Protein AF-A0A8J5N885-F1 (afdb_monomer)

Radius of gyration: 19.81 Å; Cα contacts (8 Å, |Δi|>4): 24; chains: 1; bounding box: 49×51×32 Å

Structure (mmCIF, N/CA/C/O backbone):
data_AF-A0A8J5N885-F1
#
_entry.id   AF-A0A8J5N885-F1
#
loop_
_atom_site.group_PDB
_atom_site.id
_atom_site.type_symbol
_atom_site.label_atom_id
_atom_site.label_alt_id
_atom_site.label_comp_id
_atom_site.label_asym_id
_atom_site.label_entity_id
_atom_site.label_seq_id
_atom_site.pdbx_PDB_ins_code
_atom_site.Cartn_x
_atom_site.Cartn_y
_atom_site.Cartn_z
_atom_site.occupancy
_atom_site.B_iso_or_equiv
_atom_site.auth_seq_id
_atom_site.auth_comp_id
_atom_site.auth_asym_id
_atom_site.auth_atom_id
_atom_site.pdbx_PDB_model_num
ATOM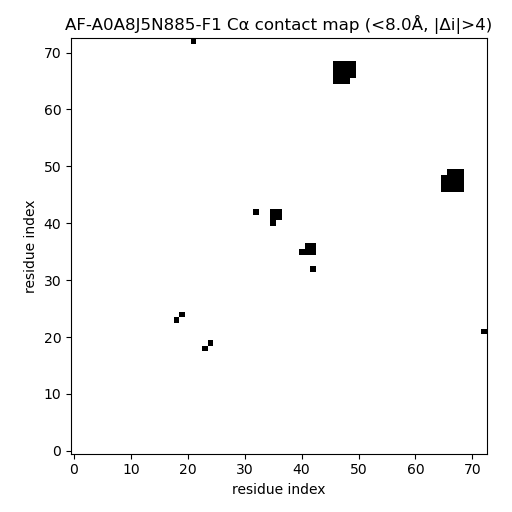 1 N N . MET A 1 1 ? 29.598 20.085 -0.947 1.00 61.03 1 MET A N 1
ATOM 2 C CA . MET A 1 1 ? 28.418 20.733 -0.330 1.00 61.03 1 MET A CA 1
ATOM 3 C C . MET A 1 1 ? 27.130 20.507 -1.119 1.00 61.03 1 MET A C 1
ATOM 5 O O . MET A 1 1 ? 26.294 19.778 -0.616 1.00 61.03 1 MET A O 1
ATOM 9 N N . GLN A 1 2 ? 26.927 21.044 -2.333 1.00 71.38 2 GLN A N 1
ATOM 10 C CA . GLN A 1 2 ? 25.678 20.780 -3.092 1.00 71.38 2 GLN A CA 1
ATOM 11 C C . GLN A 1 2 ? 25.538 19.322 -3.566 1.00 71.38 2 GLN A C 1
ATOM 13 O O . GLN A 1 2 ? 24.439 18.775 -3.564 1.00 71.38 2 GLN A O 1
ATOM 18 N N . LEU A 1 3 ? 26.656 18.676 -3.909 1.00 86.00 3 LEU A N 1
ATOM 19 C CA . LEU A 1 3 ? 26.699 17.256 -4.280 1.00 86.00 3 LEU A CA 1
ATOM 20 C C . LEU A 1 3 ? 26.260 16.338 -3.128 1.00 86.00 3 LEU A C 1
ATOM 22 O O . LEU A 1 3 ? 25.506 15.396 -3.349 1.00 86.00 3 LEU A O 1
ATOM 26 N N . ASP A 1 4 ? 26.662 16.655 -1.897 1.00 89.38 4 ASP A N 1
ATOM 27 C CA . ASP A 1 4 ? 26.314 15.873 -0.705 1.00 89.38 4 ASP A CA 1
ATOM 28 C C . ASP A 1 4 ? 24.815 15.952 -0.398 1.00 89.38 4 ASP A C 1
ATOM 30 O O . ASP A 1 4 ? 24.193 14.938 -0.073 1.00 89.38 4 ASP A O 1
ATOM 34 N N . VAL A 1 5 ? 24.223 17.140 -0.577 1.00 92.00 5 VAL A N 1
ATOM 35 C CA . VAL A 1 5 ? 22.775 17.379 -0.450 1.00 92.00 5 VAL A CA 1
ATOM 36 C C . VAL A 1 5 ? 22.002 16.628 -1.537 1.00 92.00 5 VAL A C 1
ATOM 38 O O . VAL A 1 5 ? 21.033 15.930 -1.245 1.00 92.00 5 VAL A O 1
ATOM 41 N N . ALA A 1 6 ? 22.452 16.697 -2.792 1.00 92.31 6 ALA A N 1
ATOM 42 C CA . ALA A 1 6 ? 21.829 15.950 -3.884 1.00 92.31 6 ALA A CA 1
ATOM 43 C C . ALA A 1 6 ? 21.882 14.431 -3.636 1.00 92.31 6 ALA A C 1
ATOM 45 O O . ALA A 1 6 ? 20.900 13.719 -3.848 1.00 92.31 6 ALA A O 1
ATOM 46 N N . MET A 1 7 ? 23.007 13.928 -3.125 1.00 95.00 7 MET A N 1
ATOM 47 C CA . MET A 1 7 ? 23.183 12.505 -2.851 1.00 95.00 7 MET A CA 1
ATOM 48 C C . MET A 1 7 ? 22.347 12.027 -1.657 1.00 95.00 7 MET A C 1
ATOM 50 O O . MET A 1 7 ? 21.839 10.905 -1.681 1.00 95.00 7 MET A O 1
ATOM 54 N N . THR A 1 8 ? 22.157 12.864 -0.632 1.00 95.12 8 THR A N 1
ATOM 55 C CA . THR A 1 8 ? 21.240 12.558 0.481 1.00 95.12 8 THR A CA 1
ATOM 56 C C . THR A 1 8 ? 19.790 12.540 0.020 1.00 95.12 8 THR A C 1
ATOM 58 O O . THR A 1 8 ? 19.071 11.599 0.354 1.00 95.12 8 THR A O 1
ATOM 61 N N . LEU A 1 9 ? 19.374 13.496 -0.814 1.00 94.94 9 LEU A N 1
ATOM 62 C CA . LEU A 1 9 ? 18.027 13.506 -1.389 1.00 94.94 9 LEU A CA 1
ATOM 63 C C . LEU A 1 9 ? 17.753 12.238 -2.204 1.00 94.94 9 LEU A C 1
ATOM 65 O O . LEU A 1 9 ? 16.738 11.586 -1.987 1.00 94.94 9 LEU A O 1
ATOM 69 N N . LEU A 1 10 ? 18.680 11.825 -3.073 1.00 96.06 10 LEU A N 1
ATOM 70 C CA . LEU A 1 10 ? 18.522 10.596 -3.860 1.00 96.06 10 LEU A CA 1
ATOM 71 C C . LEU A 1 10 ? 18.419 9.341 -2.983 1.00 96.06 10 LEU A C 1
ATOM 73 O O . LEU A 1 10 ? 17.594 8.466 -3.254 1.00 96.06 10 LEU A O 1
ATOM 77 N N . LYS A 1 11 ? 19.225 9.247 -1.917 1.00 96.19 11 LYS A N 1
ATOM 78 C CA . LYS A 1 11 ? 19.162 8.125 -0.966 1.00 96.19 11 LYS A CA 1
ATOM 79 C C . LYS A 1 11 ? 17.831 8.089 -0.219 1.00 96.19 11 LYS A C 1
ATOM 81 O O . LYS A 1 11 ? 17.231 7.020 -0.124 1.00 96.19 11 LYS A O 1
ATOM 86 N N . ASN A 1 12 ? 17.359 9.240 0.254 1.00 95.50 12 ASN A N 1
ATOM 87 C CA . ASN A 1 12 ? 16.090 9.347 0.967 1.00 95.50 12 ASN A CA 1
ATOM 88 C C . ASN A 1 12 ? 14.918 8.995 0.049 1.00 95.50 12 ASN A C 1
ATOM 90 O O . ASN A 1 12 ? 14.083 8.177 0.418 1.00 95.50 12 ASN A O 1
ATOM 94 N N . THR A 1 13 ? 14.900 9.521 -1.177 1.00 94.38 13 THR A N 1
ATOM 95 C CA . THR A 1 13 ? 13.865 9.190 -2.165 1.00 94.38 13 THR A CA 1
ATOM 96 C C . THR A 1 13 ? 13.856 7.698 -2.480 1.00 94.38 13 THR A C 1
ATOM 98 O O . THR A 1 13 ? 12.791 7.087 -2.506 1.00 94.38 13 THR A O 1
ATOM 101 N N . LYS A 1 14 ? 15.029 7.075 -2.658 1.00 95.25 14 LYS A N 1
ATOM 102 C CA . LYS A 1 14 ? 15.122 5.623 -2.853 1.00 95.25 14 LYS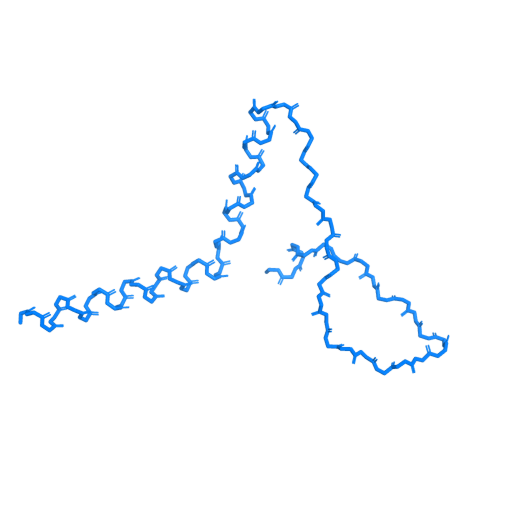 A CA 1
ATOM 103 C C . LYS A 1 14 ? 14.532 4.862 -1.663 1.00 95.25 14 LYS A C 1
ATOM 105 O O . LYS A 1 14 ? 13.751 3.942 -1.877 1.00 95.25 14 LYS A O 1
ATOM 110 N N . ALA A 1 15 ? 14.891 5.236 -0.436 1.00 93.25 15 ALA A N 1
ATOM 111 C CA . ALA A 1 15 ? 14.382 4.583 0.768 1.00 93.25 15 ALA A CA 1
ATOM 112 C C . ALA A 1 15 ? 12.856 4.720 0.889 1.00 93.25 15 ALA A C 1
ATOM 114 O O . ALA A 1 15 ? 12.176 3.732 1.157 1.00 93.25 15 ALA A O 1
ATOM 115 N N . SER A 1 16 ? 12.310 5.905 0.607 1.00 87.94 16 SER A N 1
ATOM 116 C CA . SER A 1 16 ? 10.863 6.133 0.603 1.00 87.94 16 SER A CA 1
ATOM 117 C C . SER A 1 16 ? 10.145 5.303 -0.459 1.00 87.94 16 SER A C 1
ATOM 119 O O . SER A 1 16 ? 9.095 4.739 -0.173 1.00 87.94 16 SER A O 1
ATOM 121 N N . LEU A 1 17 ? 10.705 5.184 -1.667 1.00 87.81 17 LEU A N 1
ATOM 122 C CA . LEU A 1 17 ? 10.117 4.366 -2.733 1.00 87.81 17 LEU A CA 1
ATOM 123 C C . LEU A 1 17 ? 10.145 2.870 -2.399 1.00 87.81 17 LEU A C 1
ATOM 125 O O . LEU A 1 17 ? 9.167 2.179 -2.665 1.00 87.81 17 LEU A O 1
ATOM 129 N N . VAL A 1 18 ? 11.232 2.378 -1.798 1.00 90.12 18 VAL A N 1
ATOM 130 C CA . VAL A 1 18 ? 11.326 0.983 -1.331 1.00 90.12 18 VAL A CA 1
ATOM 131 C C . VAL A 1 18 ? 10.308 0.726 -0.221 1.00 90.12 18 VAL A C 1
ATOM 133 O O . VAL A 1 18 ? 9.527 -0.213 -0.320 1.00 90.12 18 VAL A O 1
ATOM 136 N N . SER A 1 19 ? 10.236 1.614 0.772 1.00 86.50 19 SER A N 1
ATOM 137 C CA . SER A 1 19 ? 9.256 1.520 1.858 1.00 86.50 19 SER A CA 1
ATOM 138 C C . SER A 1 19 ? 7.811 1.562 1.344 1.00 86.50 19 S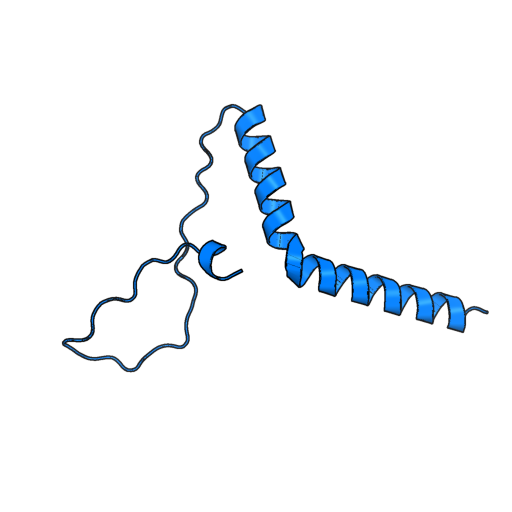ER A C 1
ATOM 140 O O . SER A 1 19 ? 6.966 0.793 1.796 1.00 86.50 19 SER A O 1
ATOM 142 N N . TYR A 1 20 ? 7.517 2.406 0.349 1.00 83.12 20 TYR A N 1
ATOM 143 C CA . TYR A 1 20 ? 6.197 2.459 -0.280 1.00 83.12 20 TYR A CA 1
ATOM 144 C C . TYR A 1 20 ? 5.884 1.198 -1.095 1.00 83.12 20 TYR A C 1
ATOM 146 O O . TYR A 1 20 ? 4.749 0.731 -1.088 1.00 83.12 20 TYR A O 1
ATOM 154 N N . HIS A 1 21 ? 6.871 0.622 -1.779 1.00 80.75 21 HIS A N 1
ATOM 155 C CA . HIS A 1 21 ? 6.689 -0.639 -2.492 1.00 80.75 21 HIS A CA 1
ATOM 156 C C . HIS A 1 21 ? 6.374 -1.794 -1.531 1.00 80.75 21 HIS A C 1
ATOM 158 O O . HIS A 1 21 ? 5.512 -2.613 -1.829 1.00 80.75 21 HIS A O 1
ATOM 164 N N . GLU A 1 22 ? 7.051 -1.846 -0.383 1.00 82.94 22 GLU A N 1
ATOM 165 C CA . GLU A 1 22 ? 6.857 -2.899 0.619 1.00 82.94 22 GLU A CA 1
ATOM 166 C C . GLU A 1 22 ? 5.555 -2.713 1.411 1.00 82.94 22 GLU A C 1
ATOM 168 O O . GLU A 1 22 ? 4.774 -3.647 1.553 1.00 82.94 22 GLU A O 1
ATOM 173 N N . ASN A 1 23 ? 5.291 -1.497 1.895 1.00 82.81 23 ASN A N 1
ATOM 174 C CA . ASN A 1 23 ? 4.253 -1.252 2.903 1.00 82.81 23 ASN A CA 1
ATOM 175 C C . ASN A 1 23 ? 3.190 -0.238 2.467 1.00 82.81 23 ASN A C 1
A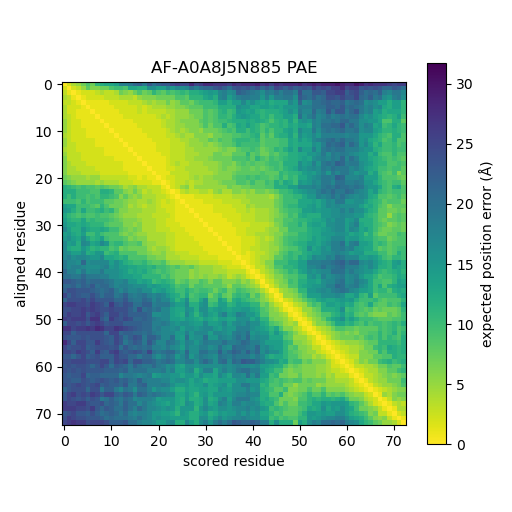TOM 177 O O . ASN A 1 23 ? 2.164 -0.098 3.128 1.00 82.81 23 ASN A O 1
ATOM 181 N N . GLY A 1 24 ? 3.417 0.493 1.375 1.00 80.56 24 GLY A N 1
ATOM 182 C CA . GLY A 1 24 ? 2.583 1.625 0.965 1.00 80.56 24 GLY A CA 1
ATOM 183 C C . GLY A 1 24 ? 1.180 1.233 0.519 1.00 80.56 24 GLY A C 1
ATOM 184 O O . GLY A 1 24 ? 0.230 1.977 0.743 1.00 80.56 24 GLY A O 1
ATOM 185 N N . PHE A 1 25 ? 1.027 0.054 -0.084 1.00 76.94 25 PHE A N 1
ATOM 186 C CA . PHE A 1 25 ? -0.296 -0.449 -0.448 1.00 76.94 25 PHE A CA 1
ATOM 187 C C . PHE A 1 25 ? -1.094 -0.891 0.785 1.00 76.94 25 PHE A C 1
ATOM 189 O O . PHE A 1 25 ? -2.274 -0.567 0.903 1.00 76.94 25 PHE A O 1
ATOM 196 N N . VAL A 1 26 ? -0.438 -1.577 1.728 1.00 80.19 26 VAL A N 1
ATOM 197 C CA . VAL A 1 26 ? -1.052 -2.010 2.993 1.00 80.19 26 VAL A CA 1
ATOM 198 C C . VAL A 1 26 ? -1.462 -0.801 3.834 1.00 80.19 26 VAL A C 1
ATOM 200 O O . VAL A 1 26 ? -2.571 -0.771 4.360 1.00 80.19 26 VAL A O 1
ATOM 203 N N . SER A 1 27 ? -0.614 0.229 3.918 1.00 83.62 27 SER A N 1
ATOM 204 C CA . SER A 1 27 ? -0.933 1.447 4.668 1.00 83.62 27 SER A CA 1
ATOM 205 C C . SER A 1 27 ? -2.052 2.260 4.017 1.00 83.62 27 SER A C 1
ATOM 207 O O . SER A 1 27 ? -2.974 2.675 4.713 1.00 83.62 27 SER A O 1
ATOM 209 N N . ALA A 1 28 ? -2.033 2.431 2.690 1.00 82.25 28 ALA A N 1
ATOM 210 C CA . ALA A 1 28 ? -3.106 3.118 1.969 1.00 82.25 28 ALA A CA 1
ATOM 211 C C . ALA A 1 28 ? -4.455 2.408 2.140 1.00 82.25 28 ALA A C 1
ATOM 213 O O . ALA A 1 28 ? -5.491 3.061 2.253 1.00 82.25 28 ALA A O 1
ATOM 214 N N . GLN A 1 29 ? -4.443 1.076 2.187 1.00 79.50 29 GLN A N 1
ATOM 215 C CA . GLN A 1 29 ? -5.637 0.297 2.467 1.00 79.50 29 GLN A CA 1
ATOM 216 C C . GLN A 1 29 ? -6.114 0.459 3.910 1.00 79.50 29 GLN A C 1
ATOM 218 O O . GLN A 1 29 ? -7.312 0.624 4.110 1.00 79.50 29 GLN A O 1
ATOM 223 N N . ALA A 1 30 ? -5.215 0.400 4.897 1.00 84.25 30 ALA A N 1
ATOM 224 C CA . ALA A 1 30 ? -5.584 0.617 6.295 1.00 84.25 30 ALA A CA 1
ATOM 225 C C . ALA A 1 30 ? -6.263 1.983 6.458 1.00 84.25 30 ALA A C 1
ATOM 227 O O . ALA A 1 30 ? -7.378 2.055 6.955 1.00 84.25 30 ALA A O 1
ATOM 228 N N . SER A 1 31 ? -5.679 3.036 5.879 1.00 86.06 31 SER A N 1
ATOM 229 C CA . SER A 1 31 ? -6.302 4.361 5.876 1.00 86.06 31 SER A CA 1
ATOM 230 C C . SER A 1 31 ? -7.649 4.395 5.148 1.00 86.06 31 SER A C 1
ATOM 232 O O . SER A 1 31 ? -8.556 5.095 5.580 1.00 86.06 31 SER A O 1
ATOM 234 N N . ALA A 1 32 ? -7.810 3.656 4.046 1.00 84.00 32 ALA A N 1
ATOM 235 C CA . ALA A 1 32 ? -9.094 3.566 3.351 1.00 84.00 32 ALA A CA 1
ATOM 236 C C . ALA A 1 32 ? -10.171 2.874 4.200 1.00 84.00 32 ALA A C 1
ATOM 238 O O . ALA A 1 32 ? -11.310 3.336 4.213 1.00 84.00 32 ALA A O 1
ATOM 239 N N . LYS A 1 33 ? -9.798 1.820 4.934 1.00 84.38 33 LYS A N 1
ATOM 240 C CA . LYS A 1 33 ? -10.677 1.126 5.882 1.00 84.38 33 LYS A CA 1
ATOM 241 C C . LYS A 1 33 ? -11.114 2.041 7.009 1.00 84.38 33 LYS A C 1
ATOM 243 O O . LYS A 1 33 ? -12.313 2.183 7.218 1.00 84.38 33 LYS A O 1
ATOM 248 N N . ASP A 1 34 ? -10.159 2.716 7.641 1.00 88.00 34 ASP A N 1
ATOM 249 C CA . ASP A 1 34 ? -10.428 3.664 8.721 1.00 88.00 34 ASP A CA 1
ATOM 250 C C . ASP A 1 34 ? -11.411 4.754 8.250 1.00 88.00 34 ASP A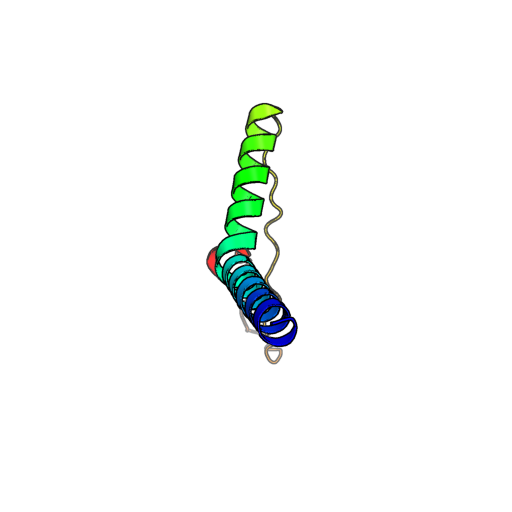 C 1
ATOM 252 O O . ASP A 1 34 ? -12.399 5.045 8.919 1.00 88.00 34 ASP A O 1
ATOM 256 N N . MET A 1 35 ? -11.221 5.291 7.037 1.00 86.88 35 MET A N 1
ATOM 257 C CA . MET A 1 35 ? -12.150 6.265 6.446 1.00 86.88 35 MET A CA 1
ATOM 258 C C . MET A 1 35 ? -13.545 5.679 6.169 1.00 86.88 35 MET A C 1
ATOM 260 O O . MET A 1 35 ? -14.548 6.367 6.361 1.00 86.88 35 MET A O 1
ATOM 264 N N . CYS A 1 36 ? -13.645 4.435 5.694 1.00 86.44 36 CYS A N 1
ATOM 265 C CA . CYS A 1 36 ? -14.933 3.766 5.489 1.00 86.44 36 CYS A CA 1
ATOM 266 C C . CYS A 1 36 ? -15.674 3.540 6.814 1.00 86.44 36 CYS A C 1
ATOM 268 O O . CYS A 1 36 ? -16.883 3.774 6.868 1.00 86.44 36 CYS A O 1
ATOM 270 N N . GLU A 1 37 ? -14.956 3.162 7.875 1.00 87.31 37 GLU A N 1
ATOM 271 C CA . GLU A 1 37 ? -15.501 3.039 9.230 1.00 87.31 37 GLU A CA 1
ATOM 272 C C . GLU A 1 37 ? -16.003 4.391 9.757 1.00 87.31 37 GLU A C 1
ATOM 274 O O . GLU A 1 37 ? -17.141 4.482 10.219 1.00 87.31 37 GLU A O 1
ATOM 279 N N . GLU A 1 38 ? -15.217 5.463 9.609 1.00 90.31 38 GLU A N 1
ATOM 280 C CA . GLU A 1 38 ? -15.620 6.825 9.997 1.00 90.31 38 GLU A CA 1
ATOM 281 C C . GLU A 1 38 ? -16.870 7.307 9.249 1.00 90.31 38 GLU A C 1
ATOM 283 O O . GLU A 1 38 ? -17.750 7.948 9.828 1.00 90.31 38 GLU A O 1
ATOM 288 N N . MET A 1 39 ? -16.967 6.993 7.955 1.00 89.75 39 MET A N 1
ATOM 289 C CA . MET A 1 39 ? -18.110 7.365 7.118 1.00 89.75 39 MET A CA 1
ATOM 290 C C . MET A 1 39 ? -19.300 6.407 7.254 1.00 89.75 39 MET A C 1
ATOM 292 O O . MET A 1 39 ? -20.357 6.675 6.677 1.00 89.75 39 MET A O 1
ATOM 296 N N . ASN A 1 40 ? -19.156 5.321 8.020 1.00 85.62 40 ASN A N 1
ATOM 297 C CA . ASN A 1 40 ? -20.167 4.282 8.205 1.00 85.62 40 ASN A CA 1
ATOM 298 C C . ASN A 1 40 ? -20.624 3.652 6.869 1.00 85.62 40 ASN A C 1
ATOM 300 O O . ASN A 1 40 ? -21.806 3.369 6.655 1.00 85.62 40 ASN A O 1
ATOM 304 N N . VAL A 1 41 ? -19.674 3.484 5.945 1.00 83.12 41 VAL A N 1
ATOM 305 C CA . VAL A 1 41 ? -19.871 2.910 4.608 1.00 83.12 41 VAL A CA 1
ATOM 306 C C . VAL A 1 41 ? -19.262 1.511 4.584 1.00 83.12 41 VAL A C 1
ATOM 308 O O . VAL A 1 41 ? -18.168 1.303 5.101 1.00 83.12 41 VAL A O 1
ATOM 311 N N . GLU A 1 42 ? -19.944 0.551 3.954 1.00 76.50 42 GLU A N 1
ATOM 312 C CA . GLU A 1 42 ? -19.375 -0.784 3.747 1.0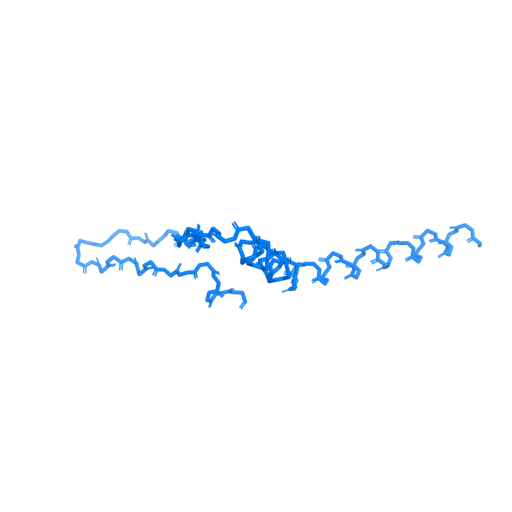0 76.50 42 GLU A CA 1
ATOM 313 C C . GLU A 1 42 ? -18.070 -0.707 2.940 1.00 76.50 42 GLU A C 1
ATOM 315 O O . GLU A 1 42 ? -18.031 -0.181 1.823 1.00 76.50 42 GLU A O 1
ATOM 320 N N . ASP A 1 43 ? -17.002 -1.268 3.505 1.00 70.81 43 ASP A N 1
ATOM 321 C CA . ASP A 1 43 ? -15.707 -1.392 2.847 1.00 70.81 43 ASP A CA 1
ATOM 322 C C . ASP A 1 43 ? -15.763 -2.473 1.753 1.00 70.81 43 ASP A C 1
ATOM 324 O O . ASP A 1 43 ? -15.486 -3.653 1.977 1.00 70.81 43 ASP A O 1
ATOM 328 N N . VAL A 1 44 ? -16.163 -2.078 0.543 1.00 68.81 44 VAL A N 1
ATOM 329 C CA . VAL A 1 44 ? -16.184 -2.966 -0.628 1.00 68.81 44 VAL A CA 1
ATOM 330 C C . VAL A 1 44 ? -14.866 -2.844 -1.393 1.00 68.81 44 VAL A C 1
ATOM 332 O O . VAL A 1 44 ? -14.802 -2.334 -2.519 1.00 68.81 44 VAL A O 1
ATOM 335 N N . LEU A 1 45 ? -13.782 -3.345 -0.804 1.00 65.00 45 LEU A N 1
ATOM 336 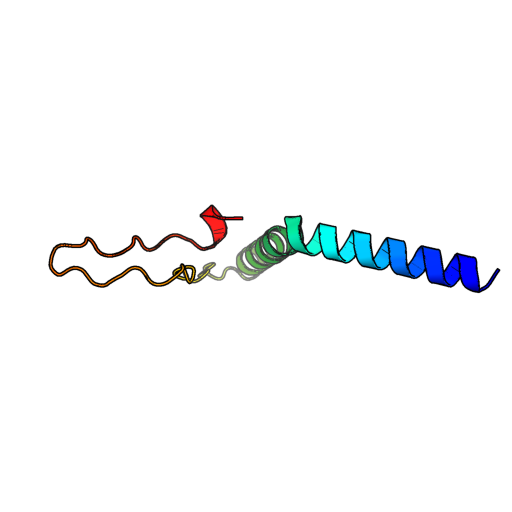C CA . LEU A 1 45 ? -12.558 -3.606 -1.559 1.00 65.00 45 LEU A CA 1
ATOM 337 C C . LEU A 1 45 ? -12.835 -4.738 -2.549 1.00 65.00 45 LEU A C 1
ATOM 339 O O . LEU A 1 45 ? -12.983 -5.899 -2.178 1.00 65.00 45 LEU A O 1
ATOM 343 N N . LYS A 1 46 ? -12.931 -4.399 -3.838 1.00 63.91 46 LYS A N 1
ATOM 344 C CA . LYS A 1 46 ? -13.160 -5.394 -4.891 1.00 63.91 46 LYS A CA 1
ATOM 345 C C . LYS A 1 46 ? -12.058 -6.452 -4.868 1.00 63.91 46 LYS A C 1
ATOM 347 O O . LYS A 1 46 ? -10.904 -6.142 -5.170 1.00 63.91 46 LYS A O 1
ATOM 352 N N . GLU A 1 47 ? -12.443 -7.705 -4.633 1.00 61.91 47 GLU A N 1
ATOM 353 C CA . GLU A 1 47 ? -11.588 -8.868 -4.860 1.00 61.91 47 GLU A CA 1
ATOM 354 C C . GLU A 1 47 ? -11.171 -8.899 -6.337 1.00 61.91 47 GLU A C 1
ATOM 356 O O . GLU A 1 47 ? -11.937 -9.253 -7.238 1.00 61.91 47 GLU A O 1
ATOM 361 N N . LYS A 1 48 ? -9.950 -8.443 -6.623 1.00 61.62 48 LYS A N 1
ATOM 362 C CA . LYS A 1 48 ? -9.421 -8.401 -7.984 1.00 61.62 48 LYS A CA 1
ATOM 363 C C . LYS A 1 48 ? -8.557 -9.627 -8.218 1.00 61.62 48 LYS A C 1
ATOM 365 O O . LYS A 1 48 ? -7.542 -9.805 -7.555 1.00 61.62 48 LYS A O 1
ATOM 370 N N . ARG A 1 49 ? -8.887 -10.410 -9.250 1.00 60.28 49 ARG A N 1
ATOM 371 C CA . ARG A 1 49 ? -8.003 -11.473 -9.744 1.00 60.28 49 ARG A CA 1
ATOM 372 C C . ARG A 1 49 ? -6.659 -10.858 -10.139 1.00 60.28 49 ARG A C 1
ATOM 374 O O . ARG A 1 49 ? -6.581 -10.054 -11.075 1.00 60.28 49 ARG A O 1
ATOM 381 N N . LEU A 1 50 ? -5.604 -11.215 -9.411 1.00 65.56 50 LEU A N 1
ATOM 382 C CA . LEU A 1 50 ? -4.242 -10.826 -9.760 1.00 65.56 50 LEU A CA 1
ATOM 383 C C . LEU A 1 50 ? -3.910 -11.390 -11.144 1.00 65.56 50 LEU A C 1
ATOM 385 O O . LEU A 1 50 ? -4.120 -12.574 -11.407 1.00 65.56 50 LEU A O 1
ATOM 389 N N . ARG A 1 51 ? -3.398 -10.545 -12.046 1.00 65.19 51 ARG A N 1
ATOM 390 C CA . ARG A 1 51 ? -2.953 -11.004 -13.367 1.00 65.19 51 ARG A CA 1
ATOM 391 C C . ARG A 1 51 ? -1.708 -11.870 -13.189 1.00 65.19 51 ARG A C 1
ATOM 393 O O . ARG A 1 51 ? -0.623 -11.351 -12.953 1.00 65.19 51 ARG A O 1
ATOM 400 N N . MET A 1 52 ? -1.880 -13.182 -13.294 1.00 62.94 52 MET A N 1
ATOM 401 C CA . MET A 1 52 ? -0.783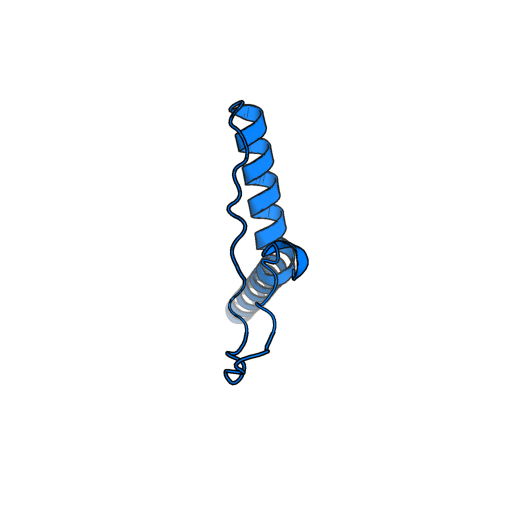 -14.141 -13.402 1.00 62.94 52 MET A CA 1
ATOM 402 C C . MET A 1 52 ? -0.339 -14.291 -14.856 1.00 62.94 52 MET A C 1
ATOM 404 O O . MET A 1 52 ? -1.070 -13.941 -15.786 1.00 62.94 52 MET A O 1
ATOM 408 N N . MET A 1 53 ? 0.871 -14.819 -15.056 1.00 68.44 53 MET A N 1
ATOM 409 C CA . MET A 1 53 ? 1.322 -15.240 -16.379 1.00 68.44 53 MET A CA 1
ATOM 410 C C . MET A 1 53 ? 0.311 -16.242 -16.946 1.00 68.44 53 MET A C 1
ATOM 412 O O . MET A 1 53 ? -0.032 -17.225 -16.290 1.00 68.44 53 ME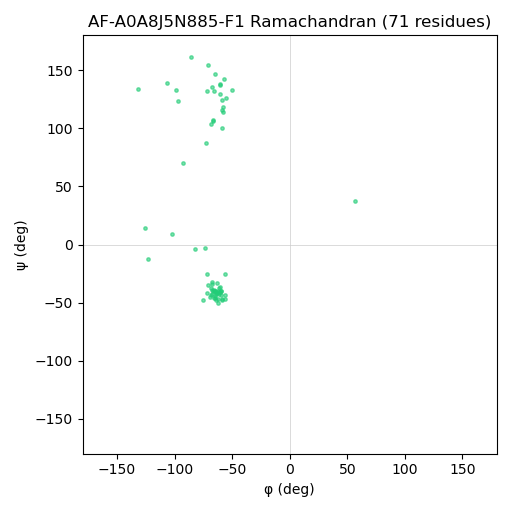T A O 1
ATOM 416 N N . LYS A 1 54 ? -0.193 -15.965 -18.153 1.00 69.88 54 LYS A N 1
ATOM 417 C CA . LYS A 1 54 ? -1.224 -16.776 -18.802 1.00 69.88 54 LYS A CA 1
ATOM 418 C C . LYS A 1 54 ? -0.710 -18.209 -18.963 1.00 69.88 54 LYS A C 1
ATOM 420 O O . LYS A 1 54 ? 0.265 -18.432 -19.678 1.00 69.88 54 LYS A O 1
ATOM 425 N N . ARG A 1 55 ? -1.356 -19.171 -18.302 1.00 68.12 55 ARG A N 1
ATOM 426 C CA . ARG A 1 55 ? -1.091 -20.599 -18.517 1.00 68.12 55 ARG A CA 1
ATOM 427 C C . ARG A 1 55 ? -1.624 -21.037 -19.882 1.00 68.12 55 ARG A C 1
ATOM 429 O O . ARG A 1 55 ? -2.546 -20.425 -20.427 1.00 68.12 55 ARG A O 1
ATOM 436 N N . HIS A 1 56 ? -1.032 -22.091 -20.441 1.00 79.19 56 HIS A N 1
ATOM 437 C CA . HIS A 1 56 ? -1.577 -22.735 -21.633 1.00 79.19 56 HIS A CA 1
ATOM 438 C C . HIS A 1 56 ? -2.987 -23.256 -21.338 1.00 79.19 56 HIS A C 1
ATOM 440 O O . HIS A 1 56 ? -3.245 -23.792 -20.262 1.00 79.19 56 HIS A O 1
ATOM 446 N N . PHE A 1 57 ? -3.899 -23.054 -22.288 1.00 78.75 57 PHE A N 1
ATOM 447 C CA . PHE A 1 57 ? -5.278 -23.514 -22.178 1.00 78.75 57 PHE A CA 1
ATOM 448 C C . PHE A 1 57 ? -5.322 -25.047 -22.163 1.00 78.75 57 PHE A C 1
ATOM 450 O O . PHE A 1 57 ? -4.704 -25.686 -23.014 1.00 78.75 57 PHE A O 1
ATOM 457 N N . GLY A 1 58 ? -6.064 -25.619 -21.217 1.00 83.38 58 GLY A N 1
ATOM 458 C CA . GLY A 1 58 ? -6.355 -27.048 -21.140 1.00 83.38 58 GLY A CA 1
ATOM 459 C C . GLY A 1 58 ? -7.849 -27.248 -20.918 1.00 83.38 58 GLY A C 1
ATOM 460 O O . GLY A 1 58 ? -8.431 -26.564 -20.084 1.00 83.38 58 GLY A O 1
ATOM 461 N N . TYR A 1 59 ? -8.463 -28.164 -21.669 1.00 84.44 59 TYR A N 1
ATOM 462 C CA . TYR A 1 59 ? -9.916 -28.386 -21.653 1.00 84.44 59 TYR A CA 1
ATOM 463 C C . TYR A 1 59 ? -10.435 -28.866 -20.286 1.00 84.44 59 TYR A C 1
ATOM 465 O O . TYR A 1 59 ? -11.526 -28.497 -19.874 1.00 84.44 59 TYR A O 1
ATOM 473 N N . GLU A 1 60 ? -9.619 -29.640 -19.567 1.00 89.12 60 GLU A N 1
ATOM 474 C CA . GLU A 1 60 ? -9.910 -30.142 -18.216 1.00 89.12 60 GLU A CA 1
ATOM 475 C C . GLU A 1 60 ? -9.170 -29.355 -17.122 1.00 89.12 60 GLU A C 1
ATOM 477 O O . GLU A 1 60 ? -9.133 -29.767 -15.962 1.00 89.12 60 GLU A O 1
ATOM 482 N N . ALA A 1 61 ? -8.524 -28.239 -17.474 1.00 81.06 61 ALA A N 1
ATOM 483 C CA . ALA A 1 61 ? -7.803 -27.450 -16.488 1.00 81.06 61 ALA A CA 1
ATOM 484 C C . ALA A 1 61 ? -8.807 -26.732 -15.568 1.00 81.06 61 ALA A C 1
ATOM 486 O O . ALA A 1 61 ? -9.739 -26.101 -16.070 1.00 81.06 61 ALA A O 1
ATOM 487 N N . PRO A 1 62 ? -8.624 -26.783 -14.238 1.00 81.00 62 PRO A N 1
ATOM 488 C CA . PRO A 1 62 ? -9.478 -26.042 -13.323 1.00 81.00 62 PRO A CA 1
ATOM 489 C C . PRO A 1 62 ? -9.307 -24.534 -13.532 1.00 81.00 62 PRO A C 1
ATOM 491 O O . PRO A 1 62 ? -8.203 -24.055 -13.818 1.00 81.00 62 PRO A O 1
ATOM 494 N N . ASP A 1 63 ? -10.393 -23.786 -13.332 1.00 77.69 63 ASP A N 1
ATOM 495 C CA . ASP A 1 63 ? -10.344 -22.327 -13.299 1.00 77.69 63 ASP A CA 1
ATOM 496 C C . ASP A 1 63 ? -9.366 -21.847 -12.222 1.00 77.69 63 ASP A C 1
ATOM 498 O O . ASP A 1 63 ? -9.265 -22.425 -11.135 1.00 77.69 63 ASP A O 1
ATOM 502 N N . GLU A 1 64 ? -8.628 -20.767 -12.504 1.00 69.81 64 GLU A N 1
ATOM 503 C CA . GLU A 1 64 ? -7.766 -20.209 -11.465 1.00 69.81 64 GLU A CA 1
ATOM 504 C C . GLU A 1 64 ? -8.632 -19.619 -10.348 1.00 69.81 64 GLU A C 1
ATOM 506 O O . GLU A 1 64 ? -9.584 -18.881 -10.633 1.00 69.81 64 GLU A O 1
ATOM 511 N N . PRO A 1 65 ? -8.272 -19.881 -9.082 1.00 73.06 65 PRO A N 1
ATOM 512 C CA . PRO A 1 65 ? -9.006 -19.339 -7.957 1.00 73.06 65 PRO A CA 1
ATOM 513 C C . PRO A 1 65 ? -8.961 -17.813 -7.997 1.00 73.06 65 PRO A C 1
ATOM 515 O O . PRO A 1 65 ? -7.916 -17.203 -8.254 1.00 73.06 65 PRO A O 1
ATOM 518 N N . ILE A 1 66 ? -10.101 -17.195 -7.698 1.00 68.75 66 ILE A N 1
ATOM 519 C CA . ILE A 1 66 ? -10.144 -15.775 -7.373 1.00 68.75 66 ILE A CA 1
ATOM 520 C C . ILE A 1 66 ? -9.395 -15.638 -6.048 1.00 68.75 66 ILE A C 1
ATOM 522 O O . ILE A 1 66 ? -9.856 -16.093 -5.005 1.00 68.75 66 ILE A O 1
ATOM 526 N N . SER A 1 67 ? -8.179 -15.102 -6.107 1.00 64.06 67 SER A N 1
ATOM 527 C CA . SER A 1 67 ? -7.438 -14.725 -4.912 1.00 64.06 67 SER A CA 1
ATOM 528 C C . SER A 1 67 ? -7.604 -13.238 -4.699 1.00 64.06 67 SER A C 1
ATOM 530 O O . SER A 1 67 ? -7.371 -12.461 -5.629 1.00 64.06 67 SER A O 1
ATOM 532 N N . ASP A 1 68 ? -7.906 -12.861 -3.466 1.00 63.56 68 ASP A N 1
ATOM 533 C CA . ASP A 1 68 ? -7.729 -11.494 -3.015 1.00 63.56 68 ASP A CA 1
ATOM 534 C C . ASP A 1 68 ? -6.306 -11.019 -3.358 1.00 63.56 68 ASP A C 1
ATOM 536 O O . ASP A 1 68 ? -5.319 -11.731 -3.124 1.00 63.56 68 ASP A O 1
ATOM 540 N N . ALA A 1 69 ? -6.210 -9.822 -3.938 1.00 56.69 69 ALA A N 1
ATOM 541 C CA . ALA A 1 69 ? -4.942 -9.182 -4.250 1.00 56.69 69 ALA A CA 1
ATOM 542 C C . ALA A 1 69 ? -4.053 -9.044 -3.002 1.00 56.69 69 ALA A C 1
ATOM 544 O O . ALA A 1 69 ? -2.829 -9.048 -3.120 1.00 56.69 69 ALA A O 1
ATOM 545 N N . LEU A 1 70 ? -4.673 -9.005 -1.820 1.00 55.50 70 LEU A N 1
ATOM 546 C CA . LEU A 1 70 ? -4.011 -8.878 -0.526 1.00 55.50 70 LEU A CA 1
ATOM 547 C C . LEU A 1 70 ? -3.261 -10.121 -0.063 1.00 55.50 70 LEU A C 1
ATOM 549 O O . LEU A 1 70 ? -2.307 -10.001 0.695 1.00 55.50 70 LEU A O 1
ATOM 553 N N . ARG A 1 71 ? -3.638 -11.319 -0.523 1.00 59.59 71 ARG A N 1
ATOM 554 C CA . ARG A 1 71 ? -2.963 -12.565 -0.108 1.00 59.59 71 ARG A CA 1
ATOM 555 C C . ARG A 1 71 ? -1.575 -12.749 -0.730 1.00 59.59 71 ARG A C 1
ATOM 557 O O . ARG A 1 71 ? -0.934 -13.763 -0.464 1.00 59.59 71 ARG A O 1
ATOM 564 N N . ARG A 1 72 ? -1.144 -11.839 -1.609 1.00 53.78 72 ARG A N 1
ATOM 565 C CA . ARG A 1 72 ? 0.151 -11.909 -2.305 1.00 53.78 72 ARG A CA 1
ATOM 566 C C . ARG A 1 72 ? 1.022 -10.663 -2.146 1.00 53.78 72 ARG A C 1
ATOM 568 O O . ARG A 1 72 ? 1.962 -10.514 -2.927 1.00 53.78 72 ARG A O 1
ATOM 575 N N . LEU A 1 73 ? 0.688 -9.788 -1.202 1.00 52.97 73 LEU A N 1
ATOM 576 C CA . LEU A 1 73 ? 1.629 -8.784 -0.702 1.00 52.97 73 LEU A CA 1
ATOM 577 C C . LEU A 1 73 ? 2.629 -9.445 0.243 1.00 52.97 73 LEU A C 1
ATOM 579 O O . LEU A 1 73 ? 2.194 -10.332 1.013 1.00 52.97 73 LEU A O 1
#

Secondary structure (DSSP, 8-state):
-HHHHHHHHHHHHHHHHHHIIIIIHHHHHHHHHHHHHHTT-----------PPPPPP-TTPPPPP---GGGG-

Sequence (73 aa):
MQLDVAMTLLKNTKASLVSYHENGFVSAQASAKDMCEEMNVEDVLKEKRLRMMKRHFGYEAPDEPISDALRRL

Mean predicted aligned error: 11.52 Å

Solvent-accessible surface area (backbone atoms only — not comparable to full-atom values): 4661 Å² total; per-residue (Å²): 109,72,66,58,53,53,52,50,50,54,51,50,53,51,51,52,52,52,50,37,70,76,43,38,65,63,51,55,47,51,53,50,47,53,51,23,61,74,68,73,45,86,80,76,77,75,76,40,68,67,89,65,84,84,72,84,89,52,98,85,56,78,80,80,77,83,42,51,57,72,81,74,110

pLDDT: mean 78.77, std 11.95, range [52.97, 96.19]

Foldseek 3Di:
DVVVVVVVVVVVVVVVVVCCVVCVVVVVVVVVVVVCVVVVHDPCPDQDQDDDDDDDDDPPDDDDDSHRPVVVD

Organism: Homarus americanus (NCBI:txid6706)